Protein AF-A0A655S9E0-F1 (afdb_monomer_lite)

Foldseek 3Di:
DKDKDWDWDWDQDPVRDTDIAIDIDIDDDPDVVVVVVSVVVVVVVVVVVVVVVCVVVVDDDDHD

Radius of gyration: 14.31 Å; chains: 1; bounding box: 32×16×39 Å

Secondary structure (DSSP, 8-state):
--EEEEEEEEEE-TTS-EEEEEEEEEE--S-HHHHHHHHHHHHHHHHHHHHHHHHHHSS-----

pLDDT: mean 80.01, std 13.05, range [43.59, 92.0]

Organism: Vibrio cholerae (NCBI:txid666)

Structure (mmCIF, N/CA/C/O backbone):
data_AF-A0A655S9E0-F1
#
_entry.id   AF-A0A655S9E0-F1
#
loop_
_atom_site.group_PDB
_atom_site.id
_atom_site.type_symbol
_atom_site.label_atom_id
_atom_site.label_alt_id
_atom_site.label_comp_id
_atom_site.label_asym_id
_atom_site.label_entity_id
_atom_site.label_seq_id
_atom_site.pdbx_PDB_ins_code
_atom_site.Cartn_x
_atom_site.Cartn_y
_atom_site.Cartn_z
_atom_site.occupancy
_atom_site.B_iso_or_equiv
_atom_site.auth_seq_id
_atom_site.auth_comp_id
_atom_site.auth_asym_id
_atom_site.auth_atom_id
_atom_site.pdbx_PDB_model_num
ATOM 1 N N . MET A 1 1 ? -8.336 8.589 15.224 1.00 76.69 1 MET A N 1
ATOM 2 C CA . MET A 1 1 ? -8.505 8.452 13.762 1.00 76.69 1 MET A CA 1
ATOM 3 C C . MET A 1 1 ? -7.319 7.660 13.259 1.00 76.69 1 MET A C 1
ATOM 5 O O . MET A 1 1 ? -6.208 8.106 13.499 1.00 76.69 1 MET A O 1
ATOM 9 N N . ALA A 1 2 ? -7.540 6.510 12.626 1.00 83.31 2 ALA A N 1
ATOM 10 C CA . ALA A 1 2 ? -6.469 5.814 11.919 1.00 83.31 2 ALA A CA 1
ATOM 11 C C . ALA A 1 2 ? -6.261 6.467 10.548 1.00 83.31 2 ALA A C 1
ATOM 13 O O . ALA A 1 2 ? -7.235 6.807 9.870 1.00 83.31 2 ALA A O 1
ATOM 14 N N . LYS A 1 3 ? -5.005 6.656 10.144 1.00 87.44 3 LYS A N 1
ATOM 15 C CA . LYS A 1 3 ? -4.660 7.242 8.844 1.00 87.44 3 LYS A CA 1
ATOM 16 C C . LYS A 1 3 ? -3.700 6.320 8.111 1.00 87.44 3 LYS A C 1
ATOM 18 O O . LYS A 1 3 ? -2.605 6.069 8.598 1.00 87.44 3 LYS A O 1
ATOM 23 N N . LEU A 1 4 ? -4.100 5.863 6.927 1.00 87.62 4 LEU A N 1
ATOM 24 C CA . LEU A 1 4 ? -3.232 5.149 5.995 1.00 87.62 4 LEU A CA 1
ATOM 25 C C . LEU A 1 4 ? -2.698 6.148 4.961 1.00 87.62 4 LEU A C 1
ATOM 27 O O . LEU A 1 4 ? -3.475 6.756 4.227 1.00 87.62 4 LEU A O 1
ATOM 31 N N . THR A 1 5 ? -1.381 6.327 4.914 1.00 91.31 5 THR A N 1
ATOM 32 C CA . THR A 1 5 ? -0.699 7.1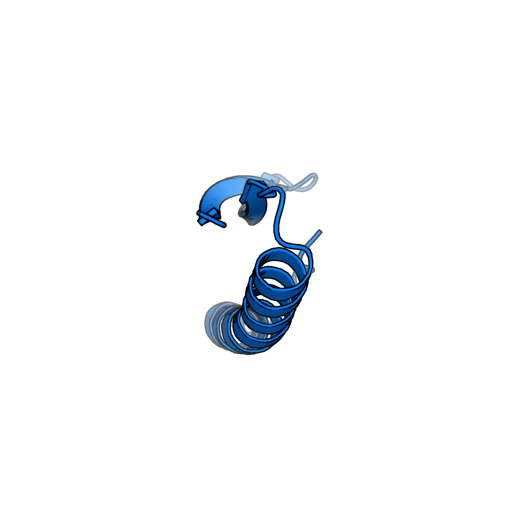84 3.936 1.00 91.31 5 THR A CA 1
ATOM 33 C C . THR A 1 5 ? 0.090 6.315 2.967 1.00 91.31 5 THR A C 1
ATOM 35 O O . THR A 1 5 ? 0.882 5.475 3.397 1.00 91.31 5 THR A O 1
ATOM 38 N N . LEU A 1 6 ? -0.134 6.530 1.669 1.00 90.69 6 LEU A N 1
ATOM 39 C CA . LEU A 1 6 ? 0.636 5.923 0.585 1.00 90.69 6 LEU A CA 1
ATOM 40 C C . LEU A 1 6 ? 1.530 6.988 -0.036 1.00 90.69 6 LEU A C 1
ATOM 42 O O . LEU A 1 6 ? 1.043 8.049 -0.434 1.00 90.69 6 LEU A O 1
ATOM 46 N N . THR A 1 7 ? 2.810 6.666 -0.175 1.00 89.44 7 THR A N 1
ATOM 47 C CA . THR A 1 7 ? 3.786 7.518 -0.851 1.00 89.44 7 THR A CA 1
ATOM 48 C C . THR A 1 7 ? 4.398 6.752 -2.013 1.00 89.44 7 THR A C 1
ATOM 50 O O . THR A 1 7 ? 4.891 5.641 -1.832 1.00 89.44 7 THR A O 1
ATOM 53 N N . PHE A 1 8 ? 4.389 7.368 -3.195 1.00 86.38 8 PHE A N 1
ATOM 54 C CA . PHE A 1 8 ? 5.046 6.858 -4.396 1.00 86.38 8 PHE A CA 1
ATOM 55 C C . PHE A 1 8 ? 6.250 7.737 -4.702 1.00 86.38 8 PHE A C 1
ATOM 57 O O . PHE A 1 8 ? 6.125 8.964 -4.746 1.00 86.38 8 PHE A O 1
ATOM 64 N N . LYS A 1 9 ? 7.406 7.121 -4.927 1.00 86.06 9 LYS A N 1
ATOM 65 C CA . LYS A 1 9 ? 8.632 7.833 -5.281 1.00 86.06 9 LYS A CA 1
ATOM 66 C C . LYS A 1 9 ? 9.359 7.081 -6.384 1.00 86.06 9 LYS A C 1
ATOM 68 O O . LYS A 1 9 ? 9.476 5.864 -6.322 1.00 86.06 9 LYS A O 1
ATOM 73 N N . GLN A 1 10 ? 9.835 7.808 -7.387 1.00 84.62 10 GLN A N 1
ATOM 74 C CA . GLN A 1 10 ? 10.739 7.251 -8.384 1.00 84.62 10 GLN A CA 1
ATOM 75 C C . GLN A 1 10 ? 12.158 7.246 -7.809 1.00 84.62 10 GLN A C 1
ATOM 77 O O . GLN A 1 10 ? 12.623 8.274 -7.310 1.00 84.62 10 GLN A O 1
ATOM 82 N N . GLU A 1 11 ? 12.823 6.100 -7.860 1.00 84.94 11 GLU A N 1
ATOM 83 C CA . GLU A 1 11 ? 14.203 5.919 -7.409 1.00 84.94 11 GLU A CA 1
ATOM 84 C C . GLU A 1 11 ? 15.005 5.168 -8.472 1.00 84.94 11 GLU A C 1
ATOM 86 O O . GLU A 1 11 ? 14.433 4.450 -9.288 1.00 84.94 11 GLU A O 1
ATOM 91 N N . GLU A 1 12 ? 16.323 5.334 -8.479 1.00 82.06 12 GLU A N 1
ATOM 92 C CA . GLU A 1 12 ? 17.210 4.515 -9.310 1.00 82.06 12 GLU A CA 1
ATOM 93 C C . GLU A 1 12 ? 17.530 3.220 -8.560 1.00 82.06 12 GLU A C 1
ATOM 95 O O . GLU A 1 12 ? 17.892 3.250 -7.380 1.00 82.06 12 GLU A O 1
ATOM 100 N N . ASP A 1 13 ? 17.366 2.082 -9.229 1.00 78.88 13 ASP A N 1
ATOM 101 C CA . ASP A 1 13 ? 17.759 0.791 -8.678 1.00 78.88 13 ASP A CA 1
ATOM 102 C C . ASP A 1 13 ? 19.302 0.625 -8.678 1.00 78.88 13 ASP A C 1
ATOM 104 O O . ASP A 1 13 ? 20.028 1.455 -9.235 1.00 78.88 13 ASP A O 1
ATOM 108 N N . PRO A 1 14 ? 19.861 -0.442 -8.069 1.00 79.38 14 PRO A N 1
ATOM 109 C CA . PRO A 1 14 ? 21.311 -0.674 -8.044 1.00 79.38 14 PRO A CA 1
ATOM 110 C C . PRO A 1 14 ? 21.978 -0.831 -9.423 1.00 79.38 14 PRO A C 1
ATOM 112 O O . PRO A 1 14 ? 23.208 -0.845 -9.503 1.00 79.38 14 PRO A O 1
ATOM 115 N N . HIS A 1 15 ? 21.195 -0.980 -10.492 1.00 81.62 15 HIS A N 1
ATOM 116 C CA . HIS A 1 15 ? 21.648 -1.072 -11.877 1.00 81.62 15 HIS A CA 1
ATOM 117 C C . HIS A 1 15 ? 21.502 0.257 -12.640 1.00 81.62 15 HIS A C 1
ATOM 119 O O . HIS A 1 15 ? 21.959 0.343 -13.779 1.00 81.62 15 HIS A O 1
ATOM 125 N N . GLY A 1 16 ? 20.952 1.296 -12.001 1.00 83.25 16 GLY A N 1
ATOM 126 C CA . GLY A 1 16 ? 20.719 2.618 -12.581 1.00 83.25 16 GLY A CA 1
ATOM 127 C C . GLY A 1 16 ? 19.402 2.736 -13.350 1.00 83.25 16 GLY A C 1
ATOM 128 O O . GLY A 1 16 ? 19.194 3.736 -14.035 1.00 83.25 16 GLY A O 1
ATOM 129 N N . GLU A 1 17 ? 18.518 1.741 -13.257 1.00 79.44 17 GLU A N 1
ATOM 130 C CA . GLU A 1 17 ? 17.230 1.755 -13.945 1.00 79.44 17 GLU A CA 1
ATOM 131 C C . GLU A 1 17 ? 16.143 2.423 -13.083 1.00 79.44 17 GLU A C 1
ATOM 133 O O . GLU A 1 17 ? 16.166 2.330 -11.848 1.00 79.44 17 GLU A O 1
ATOM 138 N N . PRO A 1 18 ? 15.153 3.094 -13.701 1.00 76.88 18 PRO A N 1
ATOM 139 C CA . PRO A 1 18 ? 14.022 3.660 -12.980 1.00 76.88 18 PRO A CA 1
ATOM 140 C C . PRO A 1 18 ? 13.207 2.585 -12.251 1.00 76.88 18 PRO A C 1
ATOM 142 O O . PRO A 1 18 ? 12.655 1.670 -12.860 1.00 76.88 18 PRO A O 1
ATOM 145 N N . SER A 1 19 ? 13.041 2.756 -10.946 1.00 76.31 19 SER A N 1
ATOM 146 C CA . SER A 1 19 ? 12.173 1.952 -10.090 1.00 76.31 19 SER A CA 1
ATOM 147 C C . SER A 1 19 ? 11.147 2.834 -9.378 1.00 76.31 19 SER A C 1
ATOM 149 O O . SER A 1 19 ? 11.316 4.051 -9.251 1.00 76.31 19 SER A O 1
ATOM 151 N N . VAL A 1 20 ? 10.045 2.231 -8.927 1.00 79.69 20 VAL A N 1
ATOM 152 C CA . VAL A 1 20 ? 9.035 2.919 -8.115 1.00 79.69 20 VAL A CA 1
ATOM 153 C C . VAL A 1 20 ? 9.039 2.308 -6.725 1.00 79.69 20 VAL A C 1
ATOM 155 O O . VAL A 1 20 ? 8.682 1.145 -6.549 1.00 79.69 20 VAL A O 1
ATOM 158 N N . LEU A 1 21 ? 9.392 3.119 -5.735 1.00 81.56 21 LEU A N 1
ATOM 159 C CA . LEU A 1 21 ? 9.243 2.793 -4.329 1.00 81.56 21 LEU A CA 1
ATOM 160 C C . LEU A 1 21 ? 7.822 3.142 -3.875 1.00 81.56 21 LEU A C 1
ATOM 162 O O . LEU A 1 21 ? 7.342 4.262 -4.091 1.00 81.56 21 LEU A O 1
ATOM 166 N N . VAL A 1 22 ? 7.167 2.193 -3.205 1.00 83.50 22 VAL A N 1
ATOM 167 C CA . VAL A 1 22 ? 5.858 2.389 -2.570 1.00 83.50 22 VAL A CA 1
ATOM 168 C C . VAL A 1 22 ? 6.021 2.241 -1.063 1.00 83.50 22 VAL A C 1
ATOM 170 O O . VAL A 1 22 ? 6.297 1.153 -0.567 1.00 83.50 22 VAL A O 1
ATOM 173 N N . GLN A 1 23 ? 5.833 3.334 -0.326 1.00 87.25 23 GLN A N 1
ATOM 174 C CA . GLN A 1 23 ? 5.902 3.337 1.135 1.00 87.25 23 GLN A CA 1
ATOM 175 C C . GLN A 1 23 ? 4.511 3.451 1.751 1.00 87.25 23 GLN A C 1
ATOM 177 O O . GLN A 1 23 ? 3.651 4.188 1.261 1.00 87.25 23 GLN A O 1
ATOM 182 N N . TRP A 1 24 ? 4.328 2.750 2.868 1.00 89.25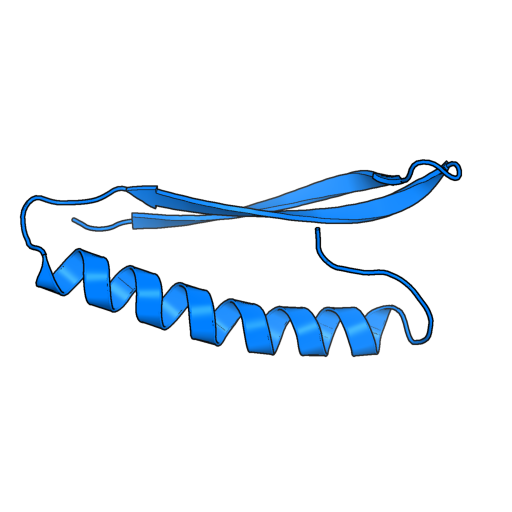 24 TRP A N 1
ATOM 183 C CA . TRP A 1 24 ? 3.082 2.703 3.624 1.00 89.25 24 TRP A CA 1
ATOM 184 C C . TRP A 1 24 ? 3.332 3.205 5.039 1.00 89.25 24 TRP A C 1
ATOM 186 O O . TRP A 1 24 ? 4.255 2.744 5.710 1.00 89.25 24 TRP A O 1
ATOM 196 N N . GLN A 1 25 ? 2.490 4.116 5.510 1.00 92.00 25 GLN A N 1
ATOM 197 C CA . GLN A 1 25 ? 2.512 4.572 6.894 1.00 92.00 25 GLN A CA 1
ATOM 198 C C . GLN A 1 25 ? 1.101 4.507 7.464 1.00 92.00 25 GLN A C 1
ATOM 200 O O . GLN A 1 25 ? 0.187 5.139 6.930 1.00 92.00 25 GLN A O 1
ATOM 205 N N . ILE A 1 26 ? 0.935 3.758 8.554 1.00 87.50 26 ILE A N 1
ATOM 206 C CA . ILE A 1 26 ? -0.299 3.738 9.336 1.00 87.50 26 ILE A CA 1
ATOM 207 C C . ILE A 1 26 ? -0.052 4.529 10.615 1.00 87.50 26 ILE A C 1
ATOM 209 O O . ILE A 1 26 ? 0.795 4.179 11.434 1.00 87.50 26 ILE A O 1
ATOM 213 N N . GLU A 1 27 ? -0.780 5.628 10.767 1.00 89.75 27 GLU A N 1
ATOM 214 C CA . GLU A 1 27 ? -0.875 6.340 12.034 1.00 89.75 27 GLU A CA 1
ATOM 215 C C . GLU A 1 27 ? -1.887 5.598 12.908 1.00 89.75 27 GLU A C 1
ATOM 217 O O . GLU A 1 27 ? -3.094 5.621 12.639 1.00 89.75 27 GLU A O 1
ATOM 222 N N . ASN A 1 28 ? -1.373 4.885 13.912 1.00 74.62 28 ASN A N 1
ATOM 223 C CA . ASN A 1 28 ? -2.193 4.129 14.849 1.00 74.62 28 ASN A CA 1
ATOM 224 C C . ASN A 1 28 ? -3.013 5.075 15.726 1.00 74.62 28 ASN A C 1
ATOM 226 O O . ASN A 1 28 ? -2.533 6.118 16.168 1.00 74.62 28 ASN A O 1
ATOM 230 N N . CYS A 1 29 ? -4.246 4.676 16.016 1.00 81.00 29 CYS A N 1
ATOM 231 C CA . CYS A 1 29 ? -5.060 5.311 17.041 1.00 81.00 29 CYS A CA 1
ATOM 232 C C . CYS A 1 29 ? -5.312 4.342 18.193 1.00 81.00 29 CYS A C 1
ATOM 234 O O . CYS A 1 29 ? -5.118 3.141 18.039 1.00 81.00 29 CYS A O 1
ATOM 236 N N . GLU A 1 30 ? -5.771 4.868 19.327 1.00 85.56 30 GLU A N 1
ATOM 237 C CA . GLU A 1 30 ? -6.037 4.079 20.539 1.00 85.56 30 GLU A CA 1
ATOM 238 C C . GLU A 1 30 ? -7.052 2.941 20.321 1.00 85.56 30 GLU A C 1
ATOM 240 O O . GLU A 1 30 ? -7.011 1.944 21.032 1.00 85.56 30 GLU A O 1
ATOM 245 N N . ASP A 1 31 ? -7.940 3.062 19.328 1.00 89.69 31 ASP A N 1
ATOM 246 C CA . ASP A 1 31 ? -8.861 1.991 18.939 1.00 89.69 31 ASP A CA 1
ATOM 247 C C . ASP A 1 31 ? -8.166 0.958 18.033 1.00 89.69 31 ASP A C 1
ATOM 249 O O . ASP A 1 31 ? -7.904 1.210 16.850 1.00 89.69 31 ASP A O 1
ATOM 253 N N . GLU A 1 32 ? -7.908 -0.229 18.589 1.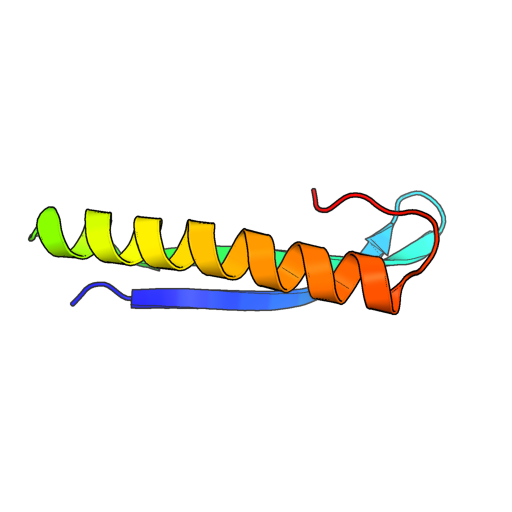00 86.25 32 GLU A N 1
ATOM 254 C CA . GLU A 1 32 ? -7.285 -1.363 17.895 1.00 86.25 32 GLU A CA 1
ATOM 255 C C . GLU A 1 32 ? -8.077 -1.819 16.657 1.00 86.25 32 GLU A C 1
ATOM 257 O O . GLU A 1 32 ? -7.484 -2.238 15.659 1.00 86.25 32 GLU A O 1
ATOM 262 N N . THR A 1 33 ? -9.408 -1.678 16.664 1.00 90.38 33 THR A N 1
ATOM 263 C CA . THR A 1 33 ? -10.266 -2.051 15.527 1.00 90.38 33 THR A CA 1
ATOM 264 C C . THR A 1 33 ? -9.936 -1.206 14.304 1.00 90.38 33 THR A C 1
ATOM 266 O O . THR A 1 33 ? -9.878 -1.708 13.182 1.00 90.38 33 THR A O 1
ATOM 269 N N . MET A 1 34 ? -9.687 0.088 14.506 1.00 88.69 34 MET A N 1
ATOM 270 C CA . MET A 1 34 ? -9.343 0.996 13.413 1.00 88.69 34 MET A CA 1
ATOM 271 C C . MET A 1 34 ? -7.953 0.698 12.839 1.00 88.69 34 MET A C 1
ATOM 273 O O . MET A 1 34 ? -7.764 0.829 11.630 1.00 88.69 34 MET A O 1
ATOM 277 N N . GLY A 1 35 ? -7.007 0.255 13.675 1.00 86.38 35 GLY A N 1
ATOM 278 C CA . GLY A 1 35 ? -5.702 -0.234 13.222 1.00 86.38 35 GLY A CA 1
ATOM 279 C C . GLY A 1 35 ? -5.837 -1.476 12.337 1.00 86.38 35 GLY A C 1
ATOM 280 O O . GLY A 1 35 ? -5.320 -1.497 11.222 1.00 86.38 35 GLY A O 1
ATOM 281 N N . LEU A 1 36 ? -6.626 -2.464 12.777 1.00 89.44 36 LEU A N 1
ATOM 282 C CA . LEU A 1 36 ? -6.903 -3.679 11.997 1.00 89.44 36 LEU A CA 1
ATOM 283 C C . LEU A 1 36 ? -7.569 -3.373 10.647 1.00 89.44 36 LEU A C 1
ATOM 285 O O . LEU A 1 36 ? -7.226 -3.979 9.633 1.00 89.44 36 LEU A O 1
ATOM 289 N N . LEU A 1 37 ? -8.498 -2.414 10.611 1.00 90.94 37 LEU A N 1
ATOM 290 C CA . LEU A 1 37 ? -9.131 -1.976 9.365 1.00 90.94 37 LEU A CA 1
ATOM 291 C C . LEU A 1 37 ? -8.132 -1.291 8.419 1.00 90.94 37 LEU A C 1
ATOM 293 O O . LEU A 1 37 ? -8.173 -1.542 7.215 1.00 90.94 37 LEU A O 1
ATOM 297 N N . ALA A 1 38 ? -7.228 -0.455 8.938 1.00 89.00 38 ALA A N 1
ATOM 298 C CA . ALA A 1 38 ? -6.200 0.202 8.130 1.00 89.00 38 ALA A CA 1
ATOM 299 C C . ALA A 1 38 ? -5.212 -0.809 7.521 1.00 89.00 38 ALA A C 1
ATOM 301 O O . ALA A 1 38 ? -4.874 -0.697 6.341 1.00 89.00 38 ALA A O 1
ATOM 302 N N . GLU A 1 39 ? -4.812 -1.823 8.291 1.00 89.44 39 GLU A N 1
ATOM 303 C CA . GLU A 1 39 ? -3.961 -2.922 7.817 1.00 89.44 39 GLU A CA 1
ATOM 304 C C . GLU A 1 39 ? -4.662 -3.763 6.740 1.00 89.44 39 GLU A C 1
ATOM 306 O O . GLU A 1 39 ? -4.095 -4.011 5.677 1.00 89.44 39 GLU A O 1
ATOM 311 N N . ALA A 1 40 ? -5.935 -4.1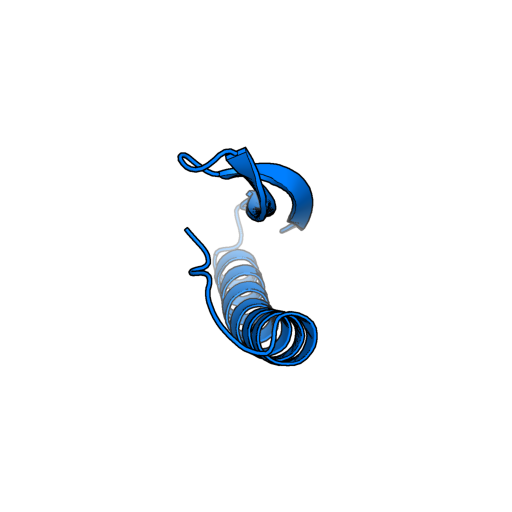20 6.941 1.00 90.94 40 ALA A N 1
ATOM 312 C CA . ALA A 1 40 ? -6.700 -4.864 5.939 1.00 90.94 40 ALA A CA 1
ATOM 313 C C . ALA A 1 40 ? -6.836 -4.097 4.608 1.00 90.94 40 ALA A C 1
ATOM 315 O O . ALA A 1 40 ? -6.785 -4.689 3.526 1.00 90.94 40 ALA A O 1
ATOM 316 N N . VAL A 1 41 ? -6.988 -2.768 4.670 1.00 90.38 41 VAL A N 1
ATOM 317 C CA . VAL A 1 41 ? -7.003 -1.906 3.478 1.00 90.38 41 VAL A CA 1
ATOM 318 C C . VAL A 1 41 ? -5.625 -1.860 2.811 1.00 90.38 41 VAL A C 1
ATOM 320 O O . VAL A 1 41 ? -5.558 -1.952 1.584 1.00 90.3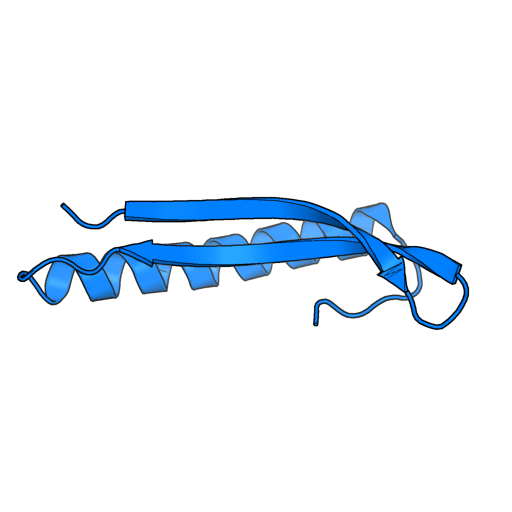8 41 VAL A O 1
ATOM 323 N N . LYS A 1 42 ? -4.540 -1.761 3.591 1.00 89.62 42 LYS A N 1
ATOM 324 C CA . LYS A 1 42 ? -3.156 -1.797 3.092 1.00 89.62 42 LYS A CA 1
ATOM 325 C C . LYS A 1 42 ? -2.891 -3.072 2.291 1.00 89.62 42 LYS A C 1
ATOM 327 O O . LYS A 1 42 ? -2.454 -2.983 1.147 1.00 89.62 42 LYS A O 1
ATOM 332 N N . ASP A 1 43 ? -3.216 -4.235 2.850 1.00 88.50 43 ASP A N 1
ATOM 333 C CA . ASP A 1 43 ? -2.961 -5.530 2.208 1.00 88.50 43 ASP A CA 1
ATOM 334 C C . ASP A 1 43 ? -3.743 -5.688 0.900 1.00 88.50 43 ASP A C 1
ATOM 336 O O . ASP A 1 43 ? -3.202 -6.156 -0.105 1.00 88.50 43 ASP A O 1
ATOM 340 N N . LYS A 1 44 ? -5.005 -5.242 0.879 1.00 90.25 44 LYS A N 1
ATOM 341 C CA . LYS A 1 44 ? -5.825 -5.267 -0.336 1.00 90.25 44 LYS A CA 1
ATOM 342 C C . LYS A 1 44 ? -5.259 -4.352 -1.423 1.00 90.25 44 LYS A C 1
ATOM 344 O O . LYS A 1 44 ? -5.091 -4.788 -2.559 1.00 90.25 44 LYS A O 1
ATOM 349 N N . LEU A 1 45 ? -4.932 -3.107 -1.072 1.00 89.06 45 LEU A N 1
ATOM 350 C CA . LEU A 1 45 ? -4.357 -2.148 -2.016 1.00 89.06 45 LEU A CA 1
ATOM 351 C C . LEU A 1 45 ? -2.988 -2.598 -2.525 1.00 89.06 45 LEU A C 1
ATOM 353 O O . LEU A 1 45 ? -2.684 -2.385 -3.693 1.00 89.06 45 LEU A O 1
ATOM 357 N N . TYR A 1 46 ? -2.173 -3.236 -1.685 1.00 85.62 46 TYR A N 1
ATOM 358 C CA . TYR A 1 46 ? -0.880 -3.772 -2.097 1.00 85.62 46 TYR A CA 1
ATOM 359 C C . TYR A 1 46 ? -1.020 -4.800 -3.228 1.00 85.62 46 TYR A C 1
ATOM 361 O O . TYR A 1 46 ? -0.293 -4.716 -4.217 1.00 85.62 46 TYR A O 1
ATOM 369 N N . GLN A 1 47 ? -1.974 -5.734 -3.128 1.00 84.25 47 GLN A N 1
ATOM 370 C CA . GLN A 1 47 ? -2.220 -6.729 -4.181 1.00 84.25 47 GLN A CA 1
ATOM 371 C C . GLN A 1 47 ? -2.666 -6.074 -5.495 1.00 84.25 47 GLN A C 1
ATOM 373 O O . GLN A 1 47 ? -2.147 -6.410 -6.562 1.00 84.25 47 GLN A O 1
ATOM 378 N N . ASP A 1 48 ? -3.572 -5.097 -5.415 1.00 87.56 48 ASP A N 1
ATOM 379 C CA . ASP A 1 48 ? -4.062 -4.372 -6.590 1.00 87.56 48 ASP A CA 1
ATOM 380 C C . ASP A 1 48 ? -2.941 -3.545 -7.247 1.00 87.56 48 ASP A C 1
ATOM 382 O O . ASP A 1 48 ? -2.768 -3.575 -8.468 1.00 87.56 48 ASP A O 1
ATOM 386 N N . LEU A 1 49 ? -2.124 -2.848 -6.449 1.00 84.06 49 LEU A N 1
ATOM 387 C CA . LEU A 1 49 ? -0.994 -2.054 -6.941 1.00 84.06 49 LEU A CA 1
ATOM 388 C C . LEU A 1 49 ? 0.101 -2.927 -7.548 1.00 84.06 49 LEU A C 1
ATOM 390 O O . LEU A 1 49 ? 0.639 -2.571 -8.595 1.00 84.06 49 LEU A O 1
ATOM 394 N N . LYS A 1 50 ? 0.399 -4.080 -6.942 1.00 79.56 50 LYS A N 1
ATOM 395 C CA . LYS A 1 50 ? 1.327 -5.061 -7.509 1.00 79.56 50 LYS A CA 1
ATOM 396 C C . LYS A 1 50 ? 0.853 -5.527 -8.882 1.00 79.56 50 LYS A C 1
ATOM 398 O O . LYS A 1 50 ? 1.635 -5.515 -9.823 1.00 79.56 50 LYS A O 1
ATOM 403 N N . HIS A 1 51 ? -0.434 -5.842 -9.025 1.00 82.19 51 HIS A N 1
ATOM 404 C CA . HIS A 1 51 ? -0.999 -6.229 -10.316 1.00 82.19 51 HIS A CA 1
ATOM 405 C C . HIS A 1 51 ? -0.876 -5.118 -11.372 1.00 82.19 51 HIS A C 1
ATOM 407 O O . HIS A 1 51 ? -0.522 -5.387 -12.521 1.00 82.19 51 HIS A O 1
ATOM 413 N N . VAL A 1 52 ? -1.140 -3.862 -10.995 1.00 82.69 52 VAL A N 1
ATOM 414 C CA . VAL A 1 52 ? -0.976 -2.705 -11.891 1.00 82.69 52 VAL A CA 1
ATOM 415 C C . VAL A 1 52 ? 0.489 -2.507 -12.282 1.00 82.69 52 VAL A C 1
ATOM 417 O O . VAL A 1 52 ? 0.764 -2.272 -13.456 1.00 82.69 52 VAL A O 1
ATOM 420 N N . PHE A 1 53 ? 1.422 -2.640 -11.337 1.00 73.75 53 PHE A N 1
ATOM 421 C CA . PHE A 1 53 ? 2.859 -2.518 -11.586 1.00 73.75 53 PHE A CA 1
ATOM 422 C C . PHE A 1 53 ? 3.375 -3.631 -12.503 1.00 73.75 53 PHE A C 1
ATOM 424 O O . PHE A 1 53 ? 4.028 -3.341 -13.501 1.00 73.75 53 PHE A O 1
ATOM 431 N N . ASP A 1 54 ? 3.014 -4.887 -12.233 1.00 72.38 54 ASP A N 1
ATOM 432 C CA . ASP A 1 54 ? 3.384 -6.040 -13.061 1.00 72.38 54 ASP A CA 1
ATOM 433 C C . ASP A 1 54 ? 2.848 -5.879 -14.496 1.00 72.38 54 ASP A C 1
ATOM 435 O O . ASP A 1 54 ? 3.538 -6.181 -15.471 1.00 72.38 54 ASP A O 1
ATOM 439 N N . LYS A 1 55 ? 1.634 -5.333 -14.645 1.00 73.44 55 LYS A N 1
ATOM 440 C CA . LYS A 1 55 ? 1.034 -5.029 -15.950 1.00 73.44 55 LYS A CA 1
ATOM 441 C C . LYS A 1 55 ? 1.700 -3.844 -16.657 1.00 73.44 55 LYS A C 1
ATOM 443 O O . LYS A 1 55 ? 1.789 -3.857 -17.882 1.00 73.44 55 LYS A O 1
ATOM 448 N N . ALA A 1 56 ? 2.122 -2.824 -15.913 1.00 68.88 56 ALA A N 1
ATOM 449 C CA . ALA A 1 56 ? 2.803 -1.651 -16.454 1.00 68.88 56 ALA A CA 1
ATOM 450 C C . ALA A 1 56 ? 4.249 -1.963 -16.876 1.00 68.88 56 ALA A C 1
ATOM 452 O O . ALA A 1 56 ? 4.705 -1.419 -17.877 1.00 68.88 56 ALA A O 1
ATOM 453 N N . ASN A 1 57 ? 4.935 -2.858 -16.156 1.00 60.59 57 ASN A N 1
ATOM 454 C CA . ASN A 1 57 ? 6.337 -3.197 -16.409 1.00 60.59 57 ASN A CA 1
ATOM 455 C C . ASN A 1 57 ? 6.544 -4.426 -17.294 1.00 60.59 57 ASN A C 1
ATOM 457 O O . ASN A 1 57 ? 7.588 -4.525 -17.921 1.00 60.59 57 ASN A O 1
ATOM 461 N N . GLY A 1 58 ? 5.587 -5.352 -17.405 1.00 49.12 58 GLY A N 1
ATOM 462 C CA .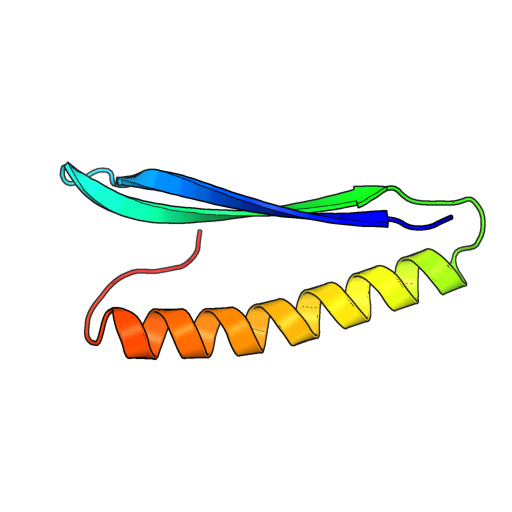 GLY A 1 58 ? 5.607 -6.454 -18.378 1.00 49.12 58 GLY A CA 1
ATOM 463 C C . GLY A 1 58 ? 6.700 -7.525 -18.202 1.00 49.12 58 GLY A C 1
ATOM 464 O O . GLY A 1 58 ? 6.441 -8.681 -18.515 1.00 49.12 58 GLY A O 1
ATOM 465 N N . VAL A 1 59 ? 7.888 -7.201 -17.690 1.00 49.41 59 VAL A N 1
ATOM 466 C CA . VAL A 1 59 ? 9.034 -8.074 -17.412 1.00 49.41 59 VAL A CA 1
ATOM 467 C C . VAL A 1 59 ? 9.913 -7.321 -16.400 1.00 49.41 59 VAL A C 1
ATOM 469 O O . VAL A 1 59 ? 10.309 -6.202 -16.680 1.00 49.41 59 VAL A O 1
ATOM 472 N N . GLN A 1 60 ? 10.237 -7.944 -15.259 1.00 44.12 60 GLN A N 1
ATOM 473 C CA . GLN A 1 60 ? 11.237 -7.496 -14.265 1.00 44.12 60 GLN A CA 1
ATOM 474 C C . GLN A 1 60 ? 10.938 -6.192 -13.492 1.00 44.12 60 GLN A C 1
ATOM 476 O O . GLN A 1 60 ? 11.148 -5.096 -13.987 1.00 44.12 60 GLN A O 1
ATOM 481 N N . ASN A 1 61 ? 10.509 -6.313 -12.227 1.00 43.59 61 ASN A N 1
ATOM 482 C CA . ASN A 1 61 ? 11.250 -5.828 -11.043 1.00 43.59 61 ASN A CA 1
ATOM 483 C C . ASN A 1 61 ? 10.399 -5.962 -9.767 1.00 43.59 61 ASN A C 1
ATOM 485 O O . ASN A 1 61 ? 9.178 -5.825 -9.789 1.00 43.59 61 ASN A O 1
ATOM 489 N N . ALA A 1 62 ? 11.038 -6.334 -8.657 1.00 44.44 62 ALA A N 1
ATOM 490 C CA . ALA A 1 62 ? 10.374 -6.636 -7.394 1.00 44.44 62 ALA A CA 1
ATOM 491 C C . ALA A 1 62 ? 10.028 -5.357 -6.614 1.00 44.44 62 ALA A C 1
ATOM 493 O O . ALA A 1 62 ? 10.815 -4.416 -6.571 1.00 44.44 62 ALA A O 1
ATOM 494 N N . ILE A 1 63 ? 8.864 -5.353 -5.959 1.00 50.22 63 ILE A N 1
ATOM 495 C CA . ILE A 1 63 ? 8.538 -4.373 -4.917 1.00 50.22 63 ILE A CA 1
ATOM 496 C C . ILE A 1 63 ? 9.363 -4.764 -3.687 1.00 50.22 63 ILE A C 1
ATOM 498 O O . ILE A 1 63 ? 9.124 -5.838 -3.127 1.00 50.22 63 ILE A O 1
ATOM 502 N N . HIS A 1 64 ? 10.337 -3.933 -3.322 1.00 48.06 64 HIS A N 1
ATOM 503 C CA . HIS A 1 64 ? 11.123 -4.062 -2.094 1.00 48.06 64 HIS A CA 1
ATOM 504 C C . HIS A 1 64 ? 10.529 -3.216 -0.969 1.00 48.06 64 HIS A C 1
ATOM 506 O O . HIS A 1 64 ? 10.054 -2.095 -1.262 1.00 48.06 64 HIS A O 1
#

Sequence (64 aa):
MAKLTLTFKQEEDPHGEPSVLVQWQIENCEDETMGLLAEAVKDKLYQDLKHVFDKANGVQNAIH